Protein AF-A0A146L1M1-F1 (afdb_monomer)

Sequence (104 aa):
PVSPEEKLLTTLSFYASGAFFSVCGDRHDLPKATVCRIVHQVSDAIARLANRFICMPQSEREKTETRKKFHEITRFPHCIGALDCTHVRIQSPGGDNAEIYRNR

Radius of gyration: 20.44 Å; Cα contacts (8 Å, |Δi|>4): 69; chains: 1; bounding box: 37×44×47 Å

Foldseek 3Di:
DQDPVLLVVLLVLCVVPVDQLVVSCVVSVHDSVRSVVSNVVVVVVVVVCCVVPVDFDDDPVLQVVQQVVCCVPPVDGSDRDDDPPDPDDDDQPDDPCSVVNDDD

InterPro domains:
  IPR045249 Putative nuclease HARBI1-like [PTHR22930] (2-94)

Solvent-accessible surface area (backbone atoms only — not comparable to full-atom values): 6436 Å² total; per-residue (Å²): 132,86,50,74,65,58,40,50,53,52,35,50,53,34,68,74,62,74,54,58,50,56,67,49,9,68,77,67,78,37,58,42,71,56,39,51,52,35,37,51,55,49,50,54,56,54,57,72,44,37,80,80,74,68,72,74,63,80,49,72,65,49,31,50,53,38,18,51,55,41,29,74,75,69,64,46,78,85,35,56,76,85,83,80,96,71,88,76,88,71,80,78,83,50,76,97,61,32,71,80,74,55,88,128

Organism: Lygus hesperus (NCBI:txid30085)

pLDDT: mean 88.75, std 7.98, range [65.94, 97.38]

Nearest PDB structures (foldseek):
  6kon-assembly1_F  TM=8.587E-01  e=3.779E+00  Mycobacterium tuberculosis H37Rv
  5u1c-assembly1_C  TM=7.071E-01  e=4.804E+00  Saccharolobus solfataricus
  6puz-assembly1_A  TM=6.959E-01  e=5.102E+00  Saccharolobus solfataricus P2
  2cob-assembly1_A  TM=6.018E-01  e=4.524E+00  Homo sapiens
  7dco-assembly1_L  TM=3.794E-01  e=5.417E+00  Saccharomyces cerevisiae S288C

Secondary structure (DSSP, 8-state):
---HHHHHHHHHHHHHH---HHHHHHTTT--HHHHHHHHHHHHHHHHTTHHHHS----SHHHHHHHHHHHHHHH--TT------S---------STTGGGG---

Mean predicted aligned error: 7.49 Å

Structure (mmCIF, N/CA/C/O backbone):
data_AF-A0A146L1M1-F1
#
_entry.id   AF-A0A146L1M1-F1
#
loop_
_atom_site.group_PDB
_atom_site.id
_atom_site.type_symbol
_atom_site.label_atom_id
_atom_site.label_alt_id
_atom_site.label_comp_id
_atom_site.label_asym_id
_atom_site.label_entity_id
_atom_site.label_seq_id
_atom_site.pdbx_PDB_ins_code
_atom_site.Cartn_x
_atom_site.Cartn_y
_atom_site.Cartn_z
_atom_site.occupancy
_atom_site.B_iso_or_equiv
_atom_site.auth_seq_id
_atom_site.auth_comp_id
_atom_site.auth_asym_id
_atom_site.auth_atom_id
_atom_site.pdbx_PDB_model_num
ATOM 1 N N . PRO A 1 1 ? 12.783 8.324 -22.380 1.00 76.00 1 PRO A N 1
ATOM 2 C CA . PRO A 1 1 ? 12.632 8.385 -20.905 1.00 76.00 1 PRO A CA 1
ATOM 3 C C . PRO A 1 1 ? 11.150 8.241 -20.555 1.00 76.00 1 PRO A C 1
ATOM 5 O O . PRO A 1 1 ? 10.365 8.932 -21.187 1.00 76.00 1 PRO A O 1
ATOM 8 N N . VAL A 1 2 ? 10.765 7.352 -19.632 1.00 86.88 2 VAL A N 1
ATOM 9 C CA . VAL A 1 2 ? 9.344 7.168 -19.262 1.00 86.88 2 VAL A CA 1
ATOM 10 C C . VAL A 1 2 ? 8.875 8.357 -18.422 1.00 86.88 2 VAL A C 1
ATOM 12 O O . VAL A 1 2 ? 9.567 8.733 -17.465 1.00 86.88 2 VAL A O 1
ATOM 15 N N . SER A 1 3 ? 7.737 8.951 -18.775 1.00 93.81 3 SER A N 1
ATOM 16 C CA . SER A 1 3 ? 7.176 10.119 -18.092 1.00 93.81 3 SER A CA 1
ATOM 17 C C . SER A 1 3 ? 6.686 9.778 -16.672 1.00 93.81 3 SER A C 1
ATOM 19 O O . SER A 1 3 ? 6.409 8.615 -16.371 1.00 93.81 3 SER A O 1
ATOM 21 N N . PRO A 1 4 ? 6.578 10.758 -15.753 1.00 94.19 4 PRO A N 1
ATOM 22 C CA . PRO A 1 4 ? 6.051 10.509 -14.407 1.00 94.19 4 PRO A CA 1
ATOM 23 C C . PRO A 1 4 ? 4.634 9.917 -14.398 1.00 94.19 4 PRO A C 1
ATOM 25 O O . PRO A 1 4 ? 4.338 9.060 -13.568 1.00 94.19 4 PRO A O 1
ATOM 28 N N . GLU A 1 5 ? 3.783 10.341 -15.333 1.00 94.25 5 GLU A N 1
ATOM 29 C CA . GLU A 1 5 ? 2.411 9.848 -15.470 1.00 94.25 5 GLU A CA 1
ATOM 30 C C . GLU A 1 5 ? 2.383 8.385 -15.920 1.00 94.25 5 GLU A C 1
ATOM 32 O O . GLU A 1 5 ? 1.762 7.550 -15.266 1.00 94.25 5 GLU A O 1
ATOM 37 N N . GLU A 1 6 ? 3.148 8.032 -16.956 1.00 92.00 6 GLU A N 1
ATOM 38 C CA . GLU A 1 6 ? 3.272 6.643 -17.417 1.00 92.00 6 GLU A CA 1
ATOM 39 C C . GLU A 1 6 ? 3.816 5.723 -16.317 1.00 92.00 6 GLU A C 1
ATOM 41 O O . GLU A 1 6 ? 3.358 4.588 -16.173 1.00 92.00 6 GLU A O 1
ATOM 46 N N . LYS A 1 7 ? 4.758 6.209 -15.496 1.00 93.81 7 LYS A N 1
ATOM 47 C CA . LYS A 1 7 ? 5.272 5.460 -14.339 1.00 93.81 7 LYS A CA 1
ATOM 48 C C . LYS A 1 7 ? 4.178 5.163 -13.319 1.00 93.81 7 LYS A C 1
ATOM 50 O O . LYS A 1 7 ? 4.095 4.040 -12.814 1.00 93.81 7 LYS A O 1
ATOM 55 N N . LEU A 1 8 ? 3.354 6.163 -13.011 1.00 94.06 8 LEU A N 1
ATOM 56 C CA . LEU A 1 8 ? 2.242 6.016 -12.081 1.00 94.06 8 LEU A CA 1
ATOM 57 C C . LEU A 1 8 ? 1.203 5.032 -12.629 1.00 94.06 8 LEU A C 1
ATOM 59 O O . LEU A 1 8 ? 0.858 4.076 -11.938 1.00 94.06 8 LEU A O 1
ATOM 63 N N . LEU A 1 9 ? 0.771 5.206 -13.880 1.00 92.31 9 LEU A N 1
ATOM 64 C CA . LEU A 1 9 ? -0.219 4.339 -14.527 1.00 92.31 9 LEU A CA 1
ATOM 65 C C . LEU A 1 9 ? 0.259 2.886 -14.619 1.00 92.31 9 LEU A C 1
ATOM 67 O O . LEU A 1 9 ? -0.489 1.973 -14.273 1.00 92.31 9 LEU A O 1
ATOM 71 N N . THR A 1 10 ? 1.525 2.672 -14.985 1.00 90.81 10 THR A N 1
ATOM 72 C CA . THR A 1 10 ? 2.143 1.336 -15.009 1.00 90.81 10 THR A CA 1
ATOM 73 C C . THR A 1 10 ? 2.097 0.678 -13.629 1.00 90.81 10 THR A C 1
ATOM 75 O O . THR A 1 10 ? 1.795 -0.509 -13.505 1.00 90.81 10 THR A O 1
ATOM 78 N N . THR A 1 11 ? 2.361 1.449 -12.571 1.00 93.19 11 THR A N 1
ATOM 79 C CA . THR A 1 11 ? 2.357 0.940 -11.193 1.00 93.19 11 THR A CA 1
ATOM 80 C C . THR A 1 11 ? 0.944 0.608 -10.713 1.00 93.19 11 THR A C 1
ATOM 82 O O . THR A 1 11 ? 0.729 -0.445 -10.118 1.00 93.19 11 THR A O 1
ATOM 85 N N . LEU A 1 12 ? -0.039 1.454 -11.028 1.00 91.75 12 LEU A N 1
ATOM 86 C CA . LEU A 1 12 ? -1.446 1.197 -10.711 1.00 91.75 12 LEU A CA 1
ATOM 87 C C . LEU A 1 12 ? -1.987 -0.031 -11.457 1.00 91.75 12 LEU A C 1
ATOM 89 O O . LEU A 1 12 ? -2.699 -0.839 -10.867 1.00 91.75 12 LEU A O 1
ATOM 93 N N . SER A 1 13 ? -1.608 -0.211 -12.725 1.00 88.94 13 SER A N 1
ATOM 94 C CA . SER A 1 13 ? -1.951 -1.394 -13.526 1.00 88.94 13 SER A CA 1
ATOM 95 C C . SER A 1 13 ? -1.405 -2.683 -12.896 1.00 88.94 13 SER A C 1
ATOM 97 O O . SER A 1 13 ? -2.104 -3.700 -12.835 1.00 88.94 13 SER A O 1
ATOM 99 N N . PHE A 1 14 ? -0.185 -2.630 -12.349 1.00 89.94 14 PHE A N 1
ATOM 100 C CA . PHE A 1 14 ? 0.404 -3.737 -11.596 1.00 89.94 14 PHE A CA 1
ATOM 101 C C . PHE A 1 14 ? -0.376 -4.047 -10.310 1.00 89.94 14 PHE A C 1
ATOM 103 O O . PHE A 1 14 ? -0.761 -5.196 -10.101 1.00 89.94 14 PHE A O 1
ATOM 110 N N . TYR A 1 15 ? -0.691 -3.041 -9.488 1.00 90.31 15 TYR A N 1
ATOM 111 C CA . TYR A 1 15 ? -1.469 -3.252 -8.259 1.00 90.31 15 TYR A CA 1
ATOM 112 C C . TYR A 1 15 ? -2.877 -3.793 -8.522 1.00 90.31 15 TYR A C 1
ATOM 114 O O . TYR A 1 15 ? -3.336 -4.668 -7.796 1.00 90.31 15 TYR A O 1
ATOM 122 N N . ALA A 1 16 ? -3.555 -3.296 -9.559 1.00 87.75 16 ALA A N 1
ATOM 123 C CA . ALA A 1 16 ? -4.921 -3.703 -9.879 1.00 87.75 16 ALA A CA 1
ATOM 124 C C . ALA A 1 16 ? -5.009 -5.136 -10.423 1.00 87.75 16 ALA A C 1
ATOM 126 O O . ALA A 1 16 ? -6.013 -5.811 -10.220 1.00 87.75 16 ALA A O 1
ATOM 127 N N . SER A 1 17 ? -3.981 -5.594 -11.142 1.00 83.19 17 SER A N 1
ATOM 128 C CA . SER A 1 17 ? -3.985 -6.918 -11.769 1.00 83.19 17 SER A CA 1
ATOM 129 C C . SER A 1 17 ? -3.413 -8.019 -10.880 1.00 83.19 17 SER A C 1
ATOM 131 O O . SER A 1 17 ? -3.737 -9.185 -11.095 1.00 83.19 17 SER A O 1
ATOM 133 N N . GLY A 1 18 ? -2.517 -7.683 -9.942 1.00 75.56 18 GLY A N 1
ATOM 134 C CA . GLY A 1 18 ? -1.714 -8.676 -9.216 1.00 75.56 18 GLY A CA 1
ATOM 135 C C . GLY A 1 18 ? -0.865 -9.562 -10.143 1.00 75.56 18 GLY A C 1
ATOM 136 O O . GLY A 1 18 ? -0.374 -10.609 -9.724 1.00 75.56 18 GLY A O 1
ATOM 137 N N . ALA A 1 19 ? -0.727 -9.176 -11.416 1.00 74.62 19 ALA A N 1
ATOM 138 C CA . ALA A 1 19 ? -0.096 -9.977 -12.450 1.00 74.62 19 ALA A CA 1
ATOM 139 C C . ALA A 1 19 ? 1.427 -9.808 -12.435 1.00 74.62 19 ALA A C 1
ATOM 141 O O . ALA A 1 19 ? 1.984 -8.866 -11.873 1.00 74.62 19 ALA A O 1
ATOM 142 N N . PHE A 1 20 ? 2.129 -10.715 -13.112 1.00 77.19 20 PHE A N 1
ATOM 143 C CA . PHE A 1 20 ? 3.575 -10.606 -13.262 1.00 77.19 20 PHE A CA 1
ATOM 144 C C . PHE A 1 20 ? 3.973 -9.323 -14.006 1.00 77.19 20 PHE A C 1
ATOM 146 O O . PHE A 1 20 ? 3.287 -8.868 -14.923 1.00 77.19 20 PHE A O 1
ATOM 153 N N . PHE A 1 21 ? 5.155 -8.792 -13.680 1.00 75.44 21 PHE A N 1
ATOM 154 C CA . PHE A 1 21 ? 5.718 -7.602 -14.330 1.00 75.44 21 PHE A CA 1
ATOM 155 C C . PHE A 1 21 ? 5.801 -7.694 -15.863 1.00 75.44 21 PHE A C 1
ATOM 157 O O . PHE A 1 21 ? 5.799 -6.660 -16.520 1.00 75.44 21 PHE A O 1
ATOM 164 N N . SER A 1 22 ? 5.886 -8.902 -16.432 1.00 65.94 22 SER A N 1
ATOM 165 C CA . SER A 1 22 ? 5.855 -9.116 -17.885 1.00 65.94 22 SER A CA 1
ATOM 166 C C . SER A 1 22 ? 4.504 -8.736 -18.489 1.00 65.94 22 SER A C 1
ATOM 168 O O . SER A 1 22 ? 4.466 -7.934 -19.408 1.00 65.94 22 SER A O 1
ATOM 170 N N . VAL A 1 23 ? 3.404 -9.200 -17.891 1.00 70.19 23 VAL A N 1
ATOM 171 C CA . VAL A 1 23 ? 2.033 -8.911 -18.351 1.00 70.19 23 VAL A CA 1
ATOM 172 C C . VAL A 1 23 ? 1.711 -7.419 -18.232 1.00 70.19 23 VAL A C 1
ATOM 174 O O . VAL A 1 23 ? 1.009 -6.850 -19.062 1.00 70.19 23 VAL A O 1
ATOM 177 N N . CYS A 1 24 ? 2.251 -6.758 -17.205 1.00 67.50 24 CYS A N 1
ATOM 178 C CA . CYS A 1 24 ? 2.109 -5.310 -17.052 1.00 67.50 24 CYS A CA 1
ATOM 179 C C . CYS A 1 24 ? 2.972 -4.529 -18.055 1.00 67.50 24 CYS A C 1
ATOM 181 O O . CYS A 1 24 ? 2.569 -3.452 -18.482 1.00 67.50 24 CYS A O 1
ATOM 183 N N . GLY A 1 25 ? 4.137 -5.064 -18.435 1.00 67.25 25 GLY A N 1
ATOM 184 C CA . GLY A 1 25 ? 5.015 -4.477 -19.448 1.00 67.25 25 GLY A CA 1
ATOM 185 C C . GLY A 1 25 ? 4.409 -4.494 -20.840 1.00 67.25 25 GLY A C 1
ATOM 186 O O . GLY A 1 25 ? 4.472 -3.474 -21.519 1.00 67.25 25 GLY A O 1
ATOM 187 N N . ASP A 1 26 ? 3.730 -5.581 -21.205 1.00 70.38 26 ASP A N 1
ATOM 188 C CA . ASP A 1 26 ? 3.072 -5.725 -22.509 1.00 70.38 26 ASP A CA 1
ATOM 189 C C . ASP A 1 26 ? 1.958 -4.682 -22.728 1.00 70.38 26 ASP A C 1
ATOM 191 O O . ASP A 1 26 ? 1.700 -4.272 -23.851 1.00 70.38 26 ASP A O 1
ATOM 195 N N . ARG A 1 27 ? 1.309 -4.195 -21.658 1.00 70.31 27 ARG A N 1
ATOM 196 C CA . ARG A 1 27 ? 0.254 -3.159 -21.747 1.00 70.31 27 ARG A CA 1
ATOM 197 C C . ARG A 1 27 ? 0.792 -1.745 -21.955 1.00 70.31 27 ARG A C 1
ATOM 199 O O . ARG A 1 27 ? 0.025 -0.858 -22.318 1.00 70.31 27 ARG A O 1
ATOM 206 N N . HIS A 1 28 ? 2.068 -1.529 -21.658 1.00 75.06 28 HIS A N 1
ATOM 207 C CA . HIS A 1 28 ? 2.714 -0.218 -21.710 1.00 75.06 28 HIS A CA 1
ATOM 208 C C . HIS A 1 28 ? 3.920 -0.205 -22.662 1.00 75.06 28 HIS A C 1
ATOM 210 O O . HIS A 1 28 ? 4.667 0.768 -22.666 1.00 75.06 28 HIS A O 1
ATOM 216 N N . ASP A 1 29 ? 4.130 -1.280 -23.430 1.00 83.25 29 ASP A N 1
ATOM 217 C CA . ASP A 1 29 ? 5.296 -1.500 -24.296 1.00 83.25 29 ASP A CA 1
ATOM 218 C C . ASP A 1 29 ? 6.640 -1.284 -23.572 1.00 83.25 29 ASP A C 1
ATOM 220 O O . ASP A 1 29 ? 7.614 -0.755 -24.114 1.00 83.25 29 ASP A O 1
ATOM 224 N N . LEU A 1 30 ? 6.705 -1.699 -22.301 1.00 85.25 30 LEU A N 1
ATOM 225 C CA . LEU A 1 30 ? 7.881 -1.535 -21.451 1.00 85.25 30 LEU A CA 1
ATOM 226 C C . LEU A 1 30 ? 8.569 -2.875 -21.175 1.00 85.25 30 LEU A C 1
ATOM 228 O O . LEU A 1 30 ? 7.924 -3.833 -20.747 1.00 85.25 30 LEU A O 1
ATOM 232 N N . PRO A 1 31 ? 9.912 -2.937 -21.274 1.00 88.69 31 PRO A N 1
ATOM 233 C CA . PRO A 1 31 ? 10.652 -4.109 -20.833 1.00 88.69 31 PRO A CA 1
ATOM 234 C C . PRO A 1 31 ? 10.368 -4.424 -19.361 1.00 88.69 31 PRO A C 1
ATOM 236 O O . PRO A 1 31 ? 10.352 -3.524 -18.516 1.00 88.69 31 PRO A O 1
ATOM 239 N N . LYS A 1 32 ? 10.261 -5.713 -19.021 1.00 87.44 32 LYS A N 1
ATOM 240 C CA . LYS A 1 32 ? 10.029 -6.195 -17.644 1.00 87.44 32 LYS A CA 1
ATOM 241 C C . LYS A 1 32 ? 10.945 -5.533 -16.605 1.00 87.44 32 LYS A C 1
ATOM 243 O O . LYS A 1 32 ? 10.494 -5.164 -15.523 1.00 87.44 32 LYS A O 1
ATOM 248 N N . ALA A 1 33 ? 12.232 -5.373 -16.923 1.00 90.38 33 ALA A N 1
ATOM 249 C CA . ALA A 1 33 ? 13.202 -4.735 -16.029 1.00 90.38 33 ALA A CA 1
ATOM 250 C C . ALA A 1 33 ? 12.862 -3.258 -15.751 1.00 90.38 33 ALA A C 1
ATOM 252 O O . ALA A 1 33 ? 13.030 -2.776 -14.630 1.00 90.38 33 ALA A O 1
ATOM 253 N N . THR A 1 34 ? 12.347 -2.551 -16.757 1.00 90.56 34 THR A N 1
ATOM 254 C CA . THR A 1 34 ? 11.885 -1.167 -16.636 1.00 90.56 34 THR A CA 1
ATOM 255 C C . THR A 1 34 ? 10.640 -1.090 -15.760 1.00 90.56 34 THR A C 1
ATOM 257 O O . THR A 1 34 ? 10.629 -0.299 -14.821 1.00 90.56 34 THR A O 1
ATOM 260 N N . VAL A 1 35 ? 9.647 -1.957 -15.985 1.00 90.94 35 VAL A N 1
ATOM 261 C CA . VAL A 1 35 ? 8.437 -2.037 -15.146 1.00 90.94 35 VAL A CA 1
ATOM 262 C C . VAL A 1 35 ? 8.797 -2.311 -13.689 1.00 90.94 35 VAL A C 1
ATOM 264 O O . 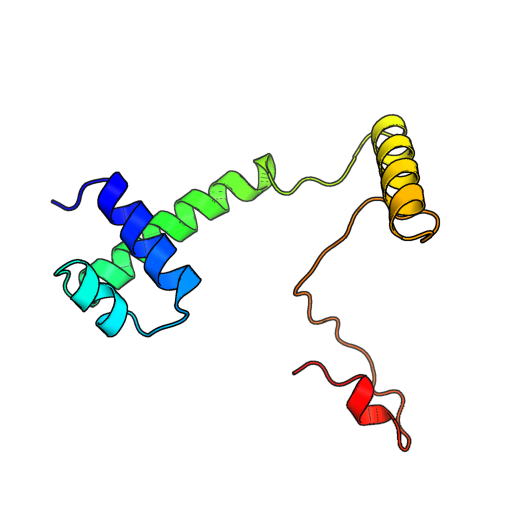VAL A 1 35 ? 8.348 -1.591 -12.806 1.00 90.94 35 VAL A O 1
ATOM 267 N N . CYS A 1 36 ? 9.671 -3.287 -13.431 1.00 92.00 36 CYS A N 1
ATOM 268 C CA . CYS A 1 36 ? 10.131 -3.612 -12.080 1.00 92.00 36 CYS A CA 1
ATOM 269 C C . CYS A 1 36 ? 10.747 -2.393 -11.371 1.00 92.00 36 CYS A C 1
ATOM 271 O O . CYS A 1 36 ? 10.406 -2.090 -10.228 1.00 92.00 36 CYS A O 1
ATOM 273 N N . ARG A 1 37 ? 11.627 -1.648 -12.051 1.00 94.31 37 ARG A N 1
ATOM 274 C CA . ARG A 1 37 ? 12.225 -0.424 -11.491 1.00 94.31 37 ARG A CA 1
ATOM 275 C C . ARG A 1 37 ? 11.187 0.666 -11.241 1.00 94.31 37 ARG A C 1
ATOM 277 O O . ARG A 1 37 ? 11.258 1.336 -10.217 1.00 94.31 37 ARG A O 1
ATOM 284 N N . ILE A 1 38 ? 10.250 0.849 -12.168 1.00 94.44 38 ILE A N 1
ATOM 285 C CA . ILE A 1 38 ? 9.178 1.841 -12.058 1.00 94.44 38 ILE A CA 1
ATOM 286 C C . ILE A 1 38 ? 8.287 1.537 -10.856 1.00 94.44 38 ILE A C 1
ATOM 288 O O . ILE A 1 38 ? 8.092 2.421 -10.025 1.00 94.44 38 ILE A O 1
ATOM 292 N N . VAL A 1 39 ? 7.819 0.293 -10.730 1.00 94.00 39 VAL A N 1
ATOM 293 C CA . VAL A 1 39 ? 6.956 -0.131 -9.624 1.00 94.00 39 VAL A CA 1
ATOM 294 C C . VAL A 1 39 ? 7.649 0.112 -8.290 1.00 94.00 39 VAL A C 1
ATOM 296 O O . VAL A 1 39 ? 7.041 0.716 -7.415 1.00 94.00 39 VAL A O 1
ATOM 299 N N . HIS A 1 40 ? 8.923 -0.262 -8.135 1.00 95.19 40 HIS A N 1
ATOM 300 C CA . HIS A 1 40 ? 9.663 0.024 -6.900 1.00 95.19 40 HIS A CA 1
ATOM 301 C C . HIS A 1 40 ? 9.776 1.528 -6.619 1.00 95.19 40 HIS A C 1
ATOM 303 O O . HIS A 1 40 ? 9.444 1.974 -5.526 1.00 95.19 40 HIS A O 1
ATOM 309 N N . GLN A 1 41 ? 10.176 2.332 -7.610 1.00 96.50 41 GLN A N 1
ATOM 310 C CA . GLN A 1 41 ? 10.329 3.782 -7.439 1.00 96.50 41 GLN A CA 1
ATOM 311 C C . GLN A 1 41 ? 9.026 4.470 -7.017 1.00 96.50 41 GLN A C 1
ATOM 313 O O . GLN A 1 41 ? 9.040 5.339 -6.143 1.00 96.50 41 GLN A O 1
ATOM 318 N N . VAL A 1 42 ? 7.910 4.098 -7.646 1.00 96.44 42 VAL A N 1
ATOM 319 C CA . VAL A 1 42 ? 6.592 4.663 -7.344 1.00 96.44 42 VAL A CA 1
ATOM 320 C C . VAL A 1 42 ? 6.076 4.137 -6.004 1.00 96.44 42 VAL A C 1
ATOM 322 O O . VAL A 1 42 ? 5.599 4.940 -5.206 1.00 96.44 42 VAL A O 1
ATOM 325 N N . SER A 1 43 ? 6.249 2.844 -5.705 1.00 96.25 43 SER A N 1
ATOM 326 C CA . SER A 1 43 ? 5.892 2.254 -4.402 1.00 96.25 43 SER A CA 1
ATOM 327 C C . SER A 1 43 ? 6.599 2.978 -3.257 1.00 96.25 43 SER A C 1
ATOM 329 O O . SER A 1 43 ? 5.951 3.403 -2.306 1.00 96.25 43 SER A O 1
ATOM 331 N N . ASP A 1 44 ? 7.908 3.207 -3.382 1.00 97.38 44 ASP A N 1
ATOM 332 C CA . ASP A 1 44 ? 8.698 3.934 -2.386 1.00 97.38 44 ASP A CA 1
ATOM 333 C C . ASP A 1 44 ? 8.234 5.387 -2.228 1.00 97.38 44 ASP A C 1
ATOM 335 O O . ASP A 1 44 ? 8.215 5.932 -1.123 1.00 97.38 44 ASP A O 1
ATOM 339 N N . ALA A 1 45 ? 7.872 6.047 -3.332 1.00 96.69 45 ALA A N 1
ATOM 340 C CA . ALA A 1 45 ? 7.359 7.412 -3.295 1.00 96.69 45 ALA A CA 1
ATOM 341 C C . ALA A 1 45 ? 6.002 7.493 -2.583 1.00 96.69 45 ALA A C 1
ATOM 343 O O . ALA A 1 45 ? 5.810 8.392 -1.766 1.00 96.69 45 ALA A O 1
ATOM 344 N N . ILE A 1 46 ? 5.101 6.540 -2.839 1.00 95.62 46 ILE A N 1
ATOM 345 C CA . ILE A 1 46 ? 3.810 6.426 -2.150 1.00 95.62 46 ILE A CA 1
ATOM 346 C C . ILE A 1 46 ? 4.027 6.102 -0.667 1.00 95.62 46 ILE A C 1
ATOM 348 O O . ILE A 1 46 ? 3.442 6.758 0.192 1.00 95.62 46 ILE A O 1
ATOM 352 N N . ALA A 1 47 ? 4.914 5.158 -0.343 1.00 95.50 47 ALA A N 1
ATOM 353 C CA . ALA A 1 47 ? 5.212 4.765 1.033 1.00 95.50 47 ALA A CA 1
ATOM 354 C C . ALA A 1 47 ? 5.763 5.930 1.870 1.00 95.50 47 ALA A C 1
ATOM 356 O O . ALA A 1 47 ? 5.409 6.075 3.038 1.00 95.50 47 ALA A O 1
ATOM 357 N N . ARG A 1 48 ? 6.559 6.831 1.279 1.00 96.75 48 ARG A N 1
ATOM 358 C CA . ARG A 1 48 ? 7.011 8.061 1.958 1.00 96.75 48 ARG A CA 1
ATOM 359 C C . ARG A 1 48 ? 5.870 9.008 2.345 1.00 96.75 48 ARG A C 1
ATOM 361 O O . ARG A 1 48 ? 6.050 9.827 3.242 1.00 96.75 48 ARG A O 1
ATOM 368 N N . LEU A 1 49 ? 4.703 8.896 1.712 1.00 96.06 49 LEU A N 1
ATOM 369 C CA . LEU A 1 49 ? 3.504 9.657 2.069 1.00 96.06 49 LEU A CA 1
ATOM 370 C C . LEU A 1 49 ? 2.688 8.993 3.190 1.00 96.06 49 LEU A C 1
ATOM 372 O O . LEU A 1 49 ? 1.727 9.600 3.659 1.00 96.06 49 LEU A O 1
ATOM 376 N N . ALA A 1 50 ? 3.057 7.790 3.647 1.00 92.38 50 ALA A N 1
ATOM 377 C CA . ALA A 1 50 ? 2.290 7.023 4.629 1.00 92.38 50 ALA A CA 1
ATOM 378 C C . ALA A 1 50 ? 1.970 7.838 5.887 1.00 92.38 50 ALA A C 1
ATOM 380 O O . ALA A 1 50 ? 0.807 7.958 6.244 1.00 92.38 50 ALA A O 1
ATOM 381 N N . ASN A 1 51 ? 2.958 8.508 6.485 1.00 90.44 51 ASN A N 1
ATOM 382 C CA . ASN A 1 51 ? 2.759 9.315 7.699 1.00 90.44 51 ASN A CA 1
ATOM 383 C C . ASN A 1 51 ? 1.814 10.514 7.518 1.00 90.44 51 ASN A C 1
ATOM 385 O O . ASN A 1 51 ? 1.401 11.119 8.501 1.00 90.44 51 ASN A O 1
ATOM 389 N N . ARG A 1 52 ? 1.507 10.904 6.277 1.00 93.19 52 ARG A N 1
ATOM 390 C CA . ARG A 1 52 ? 0.559 11.983 5.983 1.00 93.19 52 ARG A CA 1
ATOM 391 C C . ARG A 1 52 ? -0.878 11.473 5.872 1.00 93.19 52 ARG A C 1
ATOM 393 O O . ARG A 1 52 ? -1.797 12.219 6.192 1.00 93.19 52 ARG A O 1
ATOM 400 N N . PHE A 1 53 ? -1.070 10.251 5.377 1.00 91.75 53 PHE A N 1
ATOM 401 C CA . PHE A 1 53 ? -2.394 9.708 5.047 1.00 91.75 53 PHE A CA 1
ATOM 402 C C . PHE A 1 53 ? -2.855 8.586 5.985 1.00 91.75 53 PHE A C 1
ATOM 404 O O . PHE A 1 53 ? -4.054 8.395 6.159 1.00 91.75 53 PHE A O 1
ATOM 411 N N . ILE A 1 54 ? -1.926 7.857 6.600 1.00 90.62 54 ILE A N 1
ATOM 412 C CA . ILE A 1 54 ? -2.182 6.755 7.529 1.00 90.62 54 ILE A CA 1
ATOM 413 C C . ILE A 1 54 ? -1.987 7.289 8.950 1.00 90.62 54 ILE A C 1
ATOM 415 O O . ILE A 1 54 ? -0.935 7.118 9.564 1.00 90.62 54 ILE A O 1
ATOM 419 N N . CYS A 1 55 ? -3.010 7.973 9.460 1.00 88.88 55 CYS A N 1
ATOM 420 C CA . CYS A 1 55 ? -3.004 8.580 10.789 1.00 88.88 55 CYS A CA 1
ATOM 421 C C . CYS A 1 55 ? -4.203 8.092 11.603 1.00 88.88 55 CYS A C 1
ATOM 423 O O . CYS A 1 55 ? -5.325 8.041 11.103 1.00 88.88 55 CYS A O 1
ATOM 425 N N . 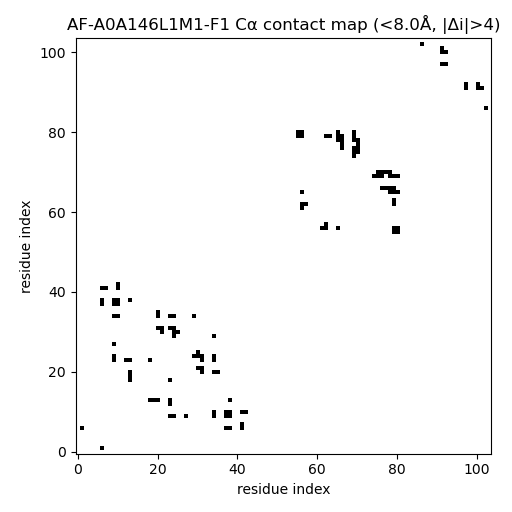MET A 1 56 ? -3.971 7.785 12.878 1.00 90.69 56 MET A N 1
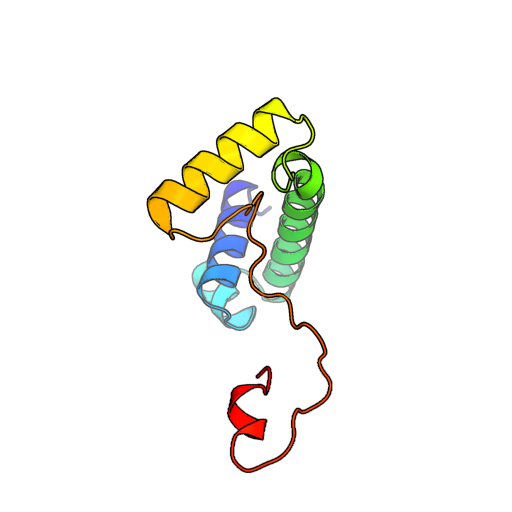ATOM 426 C CA . MET A 1 56 ? -5.040 7.528 13.845 1.00 90.69 56 MET A CA 1
ATOM 427 C C . MET A 1 56 ? -5.436 8.831 14.551 1.00 90.69 56 MET A C 1
ATOM 429 O O . MET A 1 56 ? -4.577 9.699 14.725 1.00 90.69 56 MET A O 1
ATOM 433 N N . PRO A 1 57 ? -6.699 8.976 14.991 1.00 93.44 57 PRO A N 1
ATOM 434 C CA . PRO A 1 57 ? -7.133 10.150 15.743 1.00 93.44 57 PRO A CA 1
ATOM 435 C C . PRO A 1 57 ? -6.310 10.302 17.027 1.00 93.44 57 PRO A C 1
ATOM 437 O O . PRO A 1 57 ? -6.205 9.367 17.829 1.00 93.44 57 PRO A O 1
ATOM 440 N N . GLN A 1 58 ? -5.731 11.483 17.233 1.00 91.62 58 GLN A N 1
ATOM 441 C CA . GLN A 1 58 ? -4.807 11.740 18.338 1.00 91.62 58 GLN A CA 1
ATOM 442 C C . GLN A 1 58 ? -5.487 12.481 19.486 1.00 91.62 58 GLN A C 1
ATOM 444 O O . GLN A 1 58 ? -5.294 12.118 20.650 1.00 91.62 58 GLN A O 1
ATOM 449 N N . SER A 1 59 ? -6.325 13.472 19.175 1.00 96.19 59 SER A N 1
ATOM 450 C CA . SER A 1 59 ? -7.036 14.239 20.200 1.00 96.19 59 SER A CA 1
ATOM 451 C C . SER A 1 59 ? -8.276 13.501 20.713 1.00 96.19 59 SER A C 1
ATOM 453 O O . SER A 1 59 ? -8.908 12.727 19.995 1.00 96.19 59 SER A O 1
ATOM 455 N N . GLU A 1 60 ? -8.680 13.762 21.959 1.00 96.06 60 GLU A N 1
ATOM 456 C CA . GLU A 1 60 ? -9.917 13.177 22.505 1.00 96.06 60 GLU A CA 1
ATOM 457 C C . GLU A 1 60 ? -11.163 13.610 21.729 1.00 96.06 60 GLU A C 1
ATOM 459 O O . GLU A 1 60 ? -12.113 12.836 21.584 1.00 96.06 60 GLU A O 1
ATOM 464 N N . ARG A 1 61 ? -11.136 14.817 21.154 1.00 96.62 61 ARG A N 1
ATOM 465 C CA . ARG A 1 61 ? -12.190 15.295 20.262 1.00 96.62 61 ARG A CA 1
ATOM 466 C C . ARG A 1 61 ? -12.291 14.425 19.008 1.00 96.62 61 ARG A C 1
ATOM 468 O O . ARG A 1 61 ? -13.363 13.895 18.735 1.00 96.62 61 ARG A O 1
ATOM 475 N N . GLU A 1 62 ? -11.183 14.220 18.296 1.00 95.69 62 GLU A N 1
ATOM 476 C CA . GLU A 1 62 ? -11.145 13.363 17.101 1.00 95.69 62 GLU A CA 1
ATOM 477 C C . GLU A 1 62 ? -11.562 11.927 17.422 1.00 95.69 62 GLU A C 1
ATOM 479 O O . GLU A 1 62 ? -12.338 11.323 16.684 1.00 95.69 62 GLU A O 1
ATOM 484 N N . LYS A 1 63 ? -11.097 11.371 18.547 1.00 95.94 63 LYS A N 1
ATOM 485 C CA . LYS A 1 63 ? -11.495 10.025 18.981 1.00 95.94 63 LYS A CA 1
ATOM 486 C C . LYS A 1 63 ? -12.993 9.946 19.246 1.00 95.94 63 LYS A C 1
ATOM 488 O O . LYS A 1 63 ? -13.617 8.964 18.858 1.00 95.94 63 LYS A O 1
ATOM 493 N N . THR A 1 64 ? -13.574 10.953 19.894 1.00 96.06 64 THR A N 1
ATOM 494 C CA . THR A 1 64 ? -15.016 11.003 20.180 1.00 96.06 64 THR A CA 1
ATOM 495 C C . THR A 1 64 ? -15.830 11.079 18.892 1.00 96.06 64 THR A C 1
ATOM 497 O O . THR A 1 64 ? -16.786 10.322 18.721 1.00 96.06 64 THR A O 1
ATOM 500 N N . GLU A 1 65 ? -15.421 11.936 17.956 1.00 95.81 65 GLU A N 1
ATOM 501 C CA . GLU A 1 65 ? -16.059 12.064 16.644 1.00 95.81 65 GLU A CA 1
ATOM 502 C C . GLU A 1 65 ? -15.965 10.756 15.840 1.00 95.81 65 GLU A C 1
ATOM 504 O O . GLU A 1 65 ? -16.967 10.297 15.289 1.00 95.81 65 GLU A O 1
ATOM 509 N N . THR A 1 66 ? -14.798 10.108 15.825 1.00 95.25 66 THR A N 1
ATOM 510 C CA . THR A 1 66 ? -14.596 8.824 15.139 1.00 95.25 66 THR A CA 1
ATOM 511 C C . THR A 1 66 ? -15.426 7.702 15.766 1.00 95.25 66 THR A C 1
ATOM 513 O O . THR A 1 66 ? -16.100 6.980 15.033 1.00 95.25 66 THR A O 1
ATOM 516 N N . ARG A 1 67 ? -15.484 7.599 17.104 1.00 95.75 67 ARG A N 1
ATOM 517 C CA . ARG A 1 67 ? -16.352 6.628 17.807 1.00 95.75 67 ARG A CA 1
ATOM 518 C C . ARG A 1 67 ? -17.809 6.785 17.427 1.00 95.75 67 ARG A C 1
ATOM 520 O O . ARG A 1 67 ? -18.476 5.788 17.167 1.00 95.75 67 ARG A O 1
ATOM 527 N N . LYS A 1 68 ? -18.293 8.027 17.388 1.00 95.88 68 LYS A N 1
ATOM 528 C CA . LYS A 1 68 ? -19.672 8.320 17.004 1.00 95.88 68 LYS A CA 1
ATOM 529 C C . LYS A 1 68 ? -19.954 7.836 15.579 1.00 95.88 68 LYS A C 1
ATOM 531 O O . LYS A 1 68 ? -20.896 7.076 15.388 1.00 95.88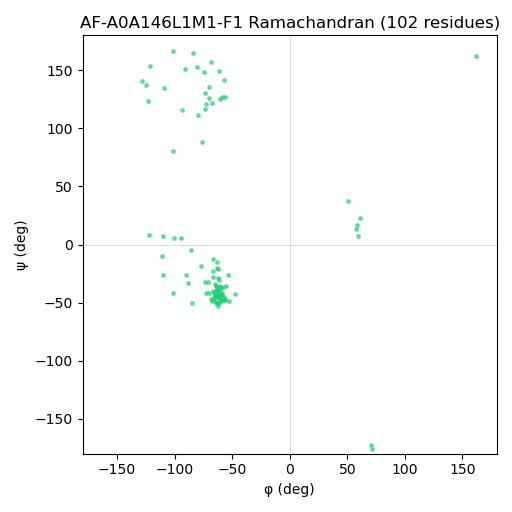 68 LYS A O 1
ATOM 536 N N . LYS A 1 69 ? -19.091 8.182 14.616 1.00 95.19 69 LYS A N 1
ATOM 537 C CA . LYS A 1 69 ? -19.227 7.767 13.207 1.00 95.19 69 LYS A CA 1
ATOM 538 C C . LYS A 1 69 ? -19.203 6.246 13.033 1.00 95.19 69 LYS A C 1
ATOM 540 O O . LYS A 1 69 ? -20.056 5.699 12.344 1.00 95.19 69 LYS A O 1
ATOM 545 N N . PHE A 1 70 ? -18.267 5.546 13.678 1.00 95.56 70 PHE A N 1
ATOM 546 C CA . PHE A 1 70 ? -18.232 4.079 13.628 1.00 95.56 70 PHE A CA 1
ATOM 547 C C . PHE A 1 70 ? -19.490 3.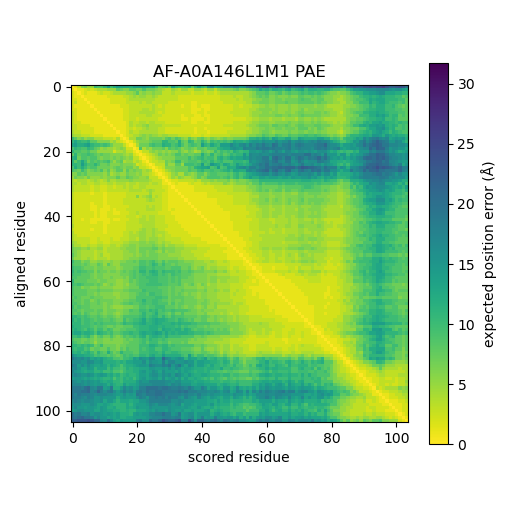463 14.234 1.00 95.56 70 PHE A C 1
ATOM 549 O O . PHE A 1 70 ? -20.085 2.571 13.634 1.00 95.56 70 PHE A O 1
ATOM 556 N N . HIS A 1 71 ? -19.925 3.956 15.394 1.00 96.00 71 HIS A N 1
ATOM 557 C CA . HIS A 1 71 ? -21.109 3.435 16.063 1.00 96.00 71 HIS A CA 1
ATOM 558 C C . HIS A 1 71 ? -22.390 3.649 15.242 1.00 96.00 71 HIS A C 1
ATOM 560 O O . HIS A 1 71 ? -23.261 2.782 15.238 1.00 96.00 71 HIS A O 1
ATOM 566 N N . GLU A 1 72 ? -22.507 4.763 14.519 1.00 96.50 72 GLU A N 1
ATOM 567 C CA . GLU A 1 72 ? -23.632 5.026 13.613 1.00 96.50 72 GLU A CA 1
ATOM 568 C C . GLU A 1 72 ? -23.714 4.008 12.465 1.00 96.50 72 GLU A C 1
ATOM 570 O O . GLU A 1 72 ? -24.816 3.603 12.099 1.00 96.50 72 GLU A O 1
ATOM 575 N N . ILE A 1 73 ? -22.569 3.554 11.942 1.00 95.06 73 ILE A N 1
ATOM 576 C CA . ILE A 1 73 ? -22.494 2.628 10.802 1.00 95.06 73 ILE A CA 1
ATOM 577 C C . ILE A 1 73 ? -22.610 1.166 11.251 1.00 95.06 73 ILE A C 1
ATOM 579 O O . ILE A 1 73 ? -23.387 0.402 10.686 1.00 95.06 73 ILE A O 1
ATOM 583 N N . THR A 1 74 ? -21.823 0.756 12.247 1.00 92.88 74 THR A N 1
ATOM 584 C CA . THR A 1 74 ? -21.616 -0.665 12.578 1.00 92.88 74 THR A CA 1
ATOM 585 C C . THR A 1 74 ? -22.230 -1.080 13.910 1.00 92.88 74 THR A C 1
ATOM 587 O O . THR A 1 74 ? -22.243 -2.266 14.226 1.00 92.88 74 THR A O 1
ATOM 590 N N . ARG A 1 75 ? -22.694 -0.120 14.726 1.00 93.75 75 ARG A N 1
ATOM 591 C CA . ARG A 1 75 ? -23.066 -0.309 16.144 1.00 93.75 75 ARG A CA 1
ATOM 592 C C . ARG A 1 75 ? -21.933 -0.821 17.034 1.00 93.75 75 ARG A C 1
ATOM 594 O O . ARG A 1 75 ? -22.156 -1.054 18.220 1.00 93.75 75 ARG A O 1
ATOM 601 N N . PHE A 1 76 ? -20.707 -0.908 16.522 1.00 90.19 76 PHE A N 1
ATOM 602 C CA . PHE A 1 76 ? 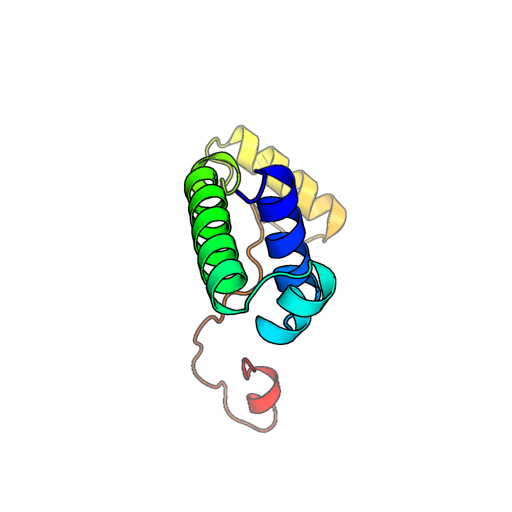-19.561 -1.354 17.297 1.00 90.19 76 PHE A CA 1
ATOM 603 C C . PHE A 1 76 ? -19.138 -0.263 18.298 1.00 90.19 76 PHE A C 1
ATOM 605 O O . PHE A 1 76 ? -18.849 0.869 17.891 1.00 90.19 76 PHE A O 1
ATOM 612 N N . PRO A 1 77 ? -19.127 -0.547 19.611 1.00 91.00 77 PRO A N 1
ATOM 613 C CA . PRO A 1 77 ? -18.834 0.462 20.617 1.00 91.00 77 PRO A CA 1
ATOM 614 C C . PRO A 1 77 ? -17.338 0.798 20.656 1.00 91.00 77 PRO A C 1
ATOM 616 O O . PRO A 1 77 ? -16.480 -0.046 20.421 1.00 91.00 77 PRO A O 1
ATOM 619 N N . HIS A 1 78 ? -17.022 2.051 20.989 1.00 92.06 78 HIS A N 1
ATOM 620 C CA . HIS A 1 78 ? -15.660 2.529 21.277 1.00 92.06 78 HIS A CA 1
ATOM 621 C C . HIS A 1 78 ? -14.601 2.353 20.164 1.00 92.06 78 HIS A C 1
ATOM 623 O O . HIS A 1 78 ? -13.412 2.521 20.432 1.00 92.06 78 HIS A O 1
ATOM 629 N N . CYS A 1 79 ? -14.995 2.104 18.911 1.00 94.75 79 CYS A N 1
ATOM 630 C CA . CYS A 1 79 ? -14.058 2.034 17.785 1.00 94.75 79 CYS A CA 1
ATOM 631 C C . CYS A 1 79 ? -13.490 3.420 17.434 1.00 94.75 79 CYS A C 1
ATOM 633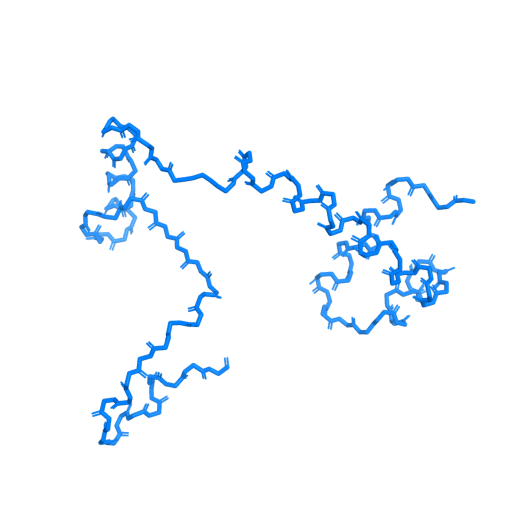 O O . CYS A 1 79 ? -14.241 4.358 17.188 1.00 94.75 79 CYS A O 1
ATOM 635 N N . ILE A 1 80 ? -12.164 3.555 17.386 1.00 94.38 80 ILE A N 1
ATOM 636 C CA . ILE A 1 80 ? -11.472 4.800 16.993 1.00 94.38 80 ILE A CA 1
ATOM 637 C C . ILE A 1 80 ? -10.762 4.685 15.637 1.00 94.38 80 ILE A C 1
ATOM 639 O O . ILE A 1 80 ? -10.017 5.580 15.256 1.00 94.38 80 ILE A O 1
ATOM 643 N N . GLY A 1 81 ? -10.964 3.582 14.922 1.00 91.38 81 GLY A N 1
ATOM 644 C CA . GLY A 1 81 ? -10.292 3.282 13.666 1.00 91.38 81 GLY A CA 1
ATOM 645 C C . GLY A 1 81 ? -10.385 1.797 13.338 1.00 91.38 81 GLY A C 1
ATOM 646 O O . GLY A 1 81 ? -10.660 0.973 14.210 1.00 91.38 81 GLY A O 1
ATOM 647 N N . ALA A 1 82 ? -10.137 1.470 12.077 1.00 88.88 82 ALA A N 1
ATOM 648 C CA . ALA A 1 82 ? -10.083 0.105 11.583 1.00 88.88 82 ALA A CA 1
ATOM 649 C C . ALA A 1 82 ? -8.778 -0.089 10.810 1.00 88.88 82 ALA A C 1
ATOM 651 O O . ALA A 1 82 ? -8.341 0.810 10.092 1.00 88.88 82 ALA A O 1
ATOM 652 N N . LEU A 1 83 ? -8.170 -1.259 10.975 1.00 87.25 83 LEU A N 1
AT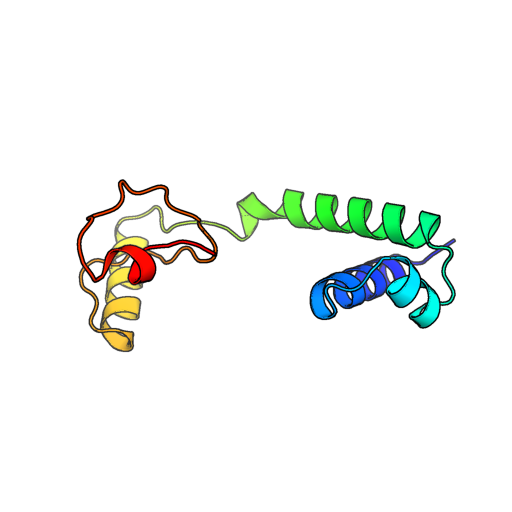OM 653 C CA . LEU A 1 83 ? -6.997 -1.687 10.228 1.00 87.25 83 LEU A CA 1
ATOM 654 C C . LEU A 1 83 ? -7.354 -3.002 9.537 1.00 87.25 83 LEU A C 1
ATOM 656 O O . LEU A 1 83 ? -7.775 -3.944 10.206 1.00 87.25 83 LEU A O 1
ATOM 660 N N . ASP A 1 84 ? -7.208 -3.040 8.218 1.00 82.88 84 ASP A N 1
ATOM 661 C CA . ASP A 1 84 ? -7.454 -4.229 7.399 1.00 82.88 84 ASP A CA 1
ATOM 662 C C . ASP A 1 84 ? -6.125 -4.909 7.014 1.00 82.88 84 ASP A C 1
ATOM 664 O O . ASP A 1 84 ? -5.046 -4.336 7.197 1.00 82.88 84 ASP A O 1
ATOM 668 N N . CYS A 1 85 ? -6.187 -6.142 6.510 1.00 75.44 85 CYS A N 1
ATOM 669 C CA . CYS A 1 85 ? -5.050 -6.922 6.000 1.00 75.44 85 CYS A CA 1
ATOM 670 C C . CYS A 1 85 ? -3.943 -7.235 7.027 1.00 75.44 85 CYS A C 1
ATOM 672 O O . CYS A 1 85 ? -2.802 -7.514 6.656 1.00 75.44 85 CYS A O 1
ATOM 674 N N . THR A 1 86 ? -4.254 -7.215 8.327 1.00 75.81 86 THR A N 1
ATOM 675 C CA . THR A 1 86 ? -3.298 -7.623 9.367 1.00 75.81 86 THR A CA 1
ATOM 676 C C . THR A 1 86 ? -3.488 -9.092 9.725 1.00 75.81 86 THR A C 1
ATOM 678 O O . THR A 1 86 ? -4.498 -9.472 10.316 1.00 75.81 86 THR A O 1
ATOM 681 N N . HIS A 1 87 ? -2.481 -9.921 9.450 1.00 78.94 87 HIS A N 1
ATOM 682 C CA . HIS A 1 87 ? -2.443 -11.298 9.943 1.00 78.94 87 HIS A CA 1
ATOM 683 C C . HIS A 1 87 ? -2.054 -11.307 11.425 1.00 78.94 87 HIS A C 1
ATOM 685 O O . HIS A 1 87 ? -0.879 -11.400 11.785 1.00 78.94 87 HIS 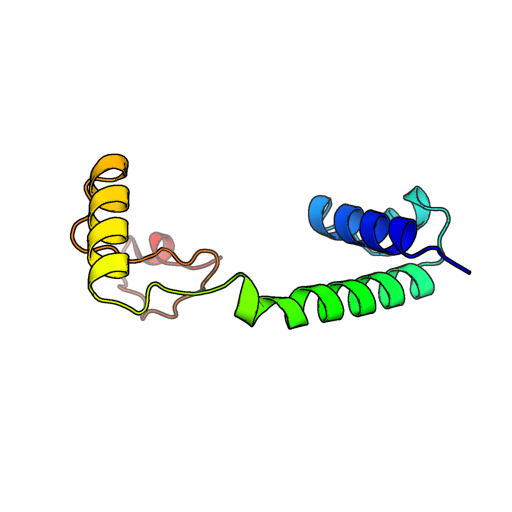A O 1
ATOM 691 N N . VAL A 1 88 ? -3.047 -11.197 12.306 1.00 80.81 88 VAL A N 1
ATOM 692 C CA . VAL A 1 88 ? -2.824 -11.324 13.749 1.00 80.81 88 VAL A CA 1
ATOM 693 C C . VAL A 1 88 ? -2.577 -12.793 14.075 1.00 80.81 88 VAL A C 1
ATOM 695 O O . VAL A 1 88 ? -3.443 -13.647 13.873 1.00 80.81 88 VAL A O 1
ATOM 698 N N . ARG A 1 89 ? -1.378 -13.103 14.576 1.00 84.31 89 ARG A N 1
ATOM 699 C CA . ARG A 1 89 ? -1.074 -14.446 15.070 1.00 84.31 89 ARG A CA 1
ATOM 700 C C . ARG A 1 89 ? -1.895 -14.706 16.327 1.00 84.31 89 ARG A C 1
ATOM 702 O O . ARG A 1 89 ? -1.740 -14.009 17.325 1.00 84.31 89 ARG A O 1
ATOM 709 N N . ILE A 1 90 ? -2.699 -15.756 16.288 1.00 87.88 90 ILE A N 1
ATOM 710 C CA . ILE A 1 90 ? -3.426 -16.276 17.443 1.00 87.88 90 ILE A CA 1
ATOM 711 C C . ILE A 1 90 ? -3.024 -17.729 17.681 1.00 87.88 90 ILE A C 1
ATOM 713 O O . ILE A 1 90 ? -2.591 -18.429 16.761 1.00 87.88 90 ILE A O 1
ATOM 717 N N . GLN A 1 91 ? -3.131 -18.181 18.926 1.00 89.62 91 GLN A N 1
ATOM 718 C CA . GLN A 1 91 ? -3.051 -19.605 19.217 1.00 89.62 91 GLN A CA 1
ATOM 719 C C . GLN A 1 91 ? -4.313 -20.273 18.672 1.00 89.62 91 GLN A C 1
ATOM 721 O O . GLN A 1 91 ? -5.408 -19.736 18.839 1.00 89.62 91 GLN A O 1
ATOM 726 N N . SER A 1 92 ? -4.158 -21.422 18.007 1.00 88.38 92 SER A N 1
ATOM 727 C CA . SER A 1 92 ? -5.317 -22.170 17.520 1.00 88.38 92 SER A CA 1
ATOM 728 C C . SER A 1 92 ? -6.243 -22.480 18.700 1.00 88.38 92 SER A C 1
ATOM 730 O O . SER A 1 92 ? -5.762 -23.048 19.687 1.00 88.38 92 SER A O 1
ATOM 732 N N . PRO A 1 93 ? -7.540 -22.133 18.620 1.00 88.31 93 PRO A N 1
ATOM 733 C CA . PRO A 1 93 ? -8.490 -22.458 19.678 1.00 88.31 93 PRO A CA 1
ATOM 734 C C . PRO A 1 93 ? -8.733 -23.972 19.801 1.00 88.31 93 PRO A C 1
ATOM 736 O O . PRO A 1 93 ? -9.285 -24.417 20.803 1.00 88.31 93 PRO A O 1
ATOM 739 N N . GLY A 1 94 ? -8.287 -24.771 18.822 1.00 89.38 94 GLY A N 1
ATOM 740 C CA . GLY A 1 94 ? -8.515 -26.214 18.781 1.00 89.38 94 GLY A CA 1
ATOM 741 C C . GLY A 1 94 ? -9.971 -26.586 18.477 1.00 89.38 94 GLY A C 1
ATOM 742 O O . GLY A 1 94 ? -10.808 -25.726 18.199 1.00 89.38 94 GLY A O 1
ATOM 743 N N . GLY A 1 95 ? -10.258 -27.890 18.504 1.00 92.94 95 GLY A N 1
ATOM 744 C CA . GLY A 1 95 ? -11.589 -28.443 18.231 1.00 92.94 95 GLY A CA 1
ATOM 745 C C . GLY A 1 95 ? -12.027 -28.353 16.765 1.00 92.94 95 GLY A C 1
ATOM 746 O O . GLY A 1 95 ? -11.256 -27.964 15.886 1.00 92.94 95 GLY A O 1
ATOM 747 N N . ASP A 1 96 ? -13.291 -28.696 16.515 1.00 94.19 96 ASP A N 1
ATOM 748 C CA . ASP A 1 96 ? -13.862 -28.843 15.165 1.00 94.19 96 ASP A CA 1
ATOM 749 C C . ASP A 1 96 ? -13.870 -27.535 14.350 1.00 94.19 96 ASP A C 1
ATOM 751 O O . ASP A 1 96 ? -13.903 -27.555 13.122 1.00 94.19 96 ASP A O 1
ATOM 755 N N . ASN A 1 97 ? -13.779 -26.386 15.030 1.00 89.81 97 ASN A N 1
ATOM 756 C CA . ASN A 1 97 ? -13.845 -25.053 14.428 1.00 89.81 97 ASN A CA 1
ATOM 757 C C . ASN A 1 97 ? -12.474 -24.381 14.241 1.00 89.81 97 ASN A C 1
ATOM 759 O O . ASN A 1 97 ? -12.423 -23.220 13.831 1.00 89.81 97 ASN A O 1
ATOM 763 N N . ALA A 1 98 ? -11.360 -25.066 14.522 1.00 88.25 98 ALA A N 1
ATOM 764 C CA . ALA A 1 98 ? -10.019 -24.476 14.446 1.00 88.25 98 ALA A CA 1
ATOM 765 C C . ALA A 1 98 ? -9.706 -23.850 13.071 1.00 88.25 98 ALA A C 1
ATOM 767 O O . ALA A 1 98 ? -9.072 -22.797 12.997 1.00 88.25 98 ALA A O 1
ATOM 768 N N . GLU A 1 99 ? -10.197 -24.457 11.989 1.00 88.31 99 GLU A N 1
ATOM 769 C CA . GLU A 1 99 ? -9.985 -23.978 10.616 1.00 88.31 99 GLU A CA 1
ATOM 770 C C . GLU A 1 99 ? -10.664 -22.628 10.318 1.00 88.31 99 GLU A C 1
ATOM 772 O O . GLU A 1 99 ? -10.193 -21.897 9.449 1.00 88.31 99 GLU A O 1
ATOM 777 N N . ILE A 1 100 ? -11.710 -22.237 11.058 1.00 88.62 100 ILE A N 1
ATOM 778 C CA . ILE A 1 100 ? -12.388 -20.933 10.887 1.00 88.62 100 ILE A CA 1
ATOM 779 C C . ILE A 1 100 ? -11.455 -19.774 11.274 1.00 88.62 100 ILE A C 1
ATOM 781 O O . ILE A 1 100 ? -11.547 -18.674 10.737 1.00 88.62 100 ILE A O 1
ATOM 785 N N . TYR A 1 101 ? -10.522 -20.036 12.186 1.00 84.19 101 TYR A N 1
ATOM 786 C CA . TYR A 1 101 ? -9.575 -19.056 12.713 1.00 84.19 101 TYR A CA 1
ATOM 787 C C . TYR A 1 101 ? -8.232 -19.071 11.969 1.00 84.19 101 TYR A C 1
ATOM 789 O O . TYR A 1 101 ? -7.287 -18.381 12.361 1.00 84.19 101 TYR A O 1
ATOM 797 N N . ARG A 1 102 ? -8.121 -19.865 10.897 1.00 83.38 102 ARG A N 1
ATOM 798 C CA . ARG A 1 102 ? -6.910 -19.956 10.088 1.00 83.38 102 ARG A CA 1
ATOM 799 C C . ARG A 1 102 ? -6.826 -18.774 9.126 1.00 83.38 102 ARG A C 1
ATOM 801 O O . ARG A 1 102 ? -7.551 -18.704 8.138 1.00 83.38 102 ARG A O 1
ATOM 808 N N . ASN A 1 103 ? -5.861 -17.896 9.380 1.00 76.50 103 ASN A N 1
ATOM 809 C CA . ASN A 1 103 ? -5.406 -16.915 8.398 1.00 76.50 103 ASN A CA 1
ATOM 810 C C . ASN A 1 103 ? -4.846 -17.643 7.156 1.00 76.50 103 ASN A C 1
ATOM 812 O O . ASN A 1 103 ? -3.973 -18.504 7.302 1.00 76.50 103 ASN A O 1
ATOM 816 N N . ARG A 1 104 ? -5.370 -17.325 5.966 1.00 68.75 104 ARG A N 1
ATOM 817 C CA . ARG A 1 104 ? -4.964 -17.889 4.665 1.00 68.75 104 ARG A CA 1
ATOM 818 C C . ARG A 1 104 ? -4.134 -16.901 3.866 1.00 68.75 104 ARG A C 1
ATOM 820 O O . ARG A 1 104 ? -4.391 -15.690 4.024 1.00 68.75 104 ARG A O 1
#